Protein AF-A0A6I4XMX9-F1 (afdb_monomer)

Solvent-accessible surface area (backbone atoms only — not comparable to full-atom values): 8114 Å² total; per-residue (Å²): 62,29,48,41,54,39,72,62,39,55,73,33,49,84,70,44,74,34,50,58,58,55,36,42,74,75,71,39,64,62,43,67,77,63,72,63,59,56,52,42,48,61,31,49,50,37,40,52,36,28,78,75,69,73,46,58,68,65,53,21,54,51,25,57,51,50,47,53,50,51,52,61,69,42,44,67,55,33,58,52,26,59,69,41,97,85,45,73,52,77,80,54,63,67,56,38,49,59,56,23,50,76,80,44,62,74,83,40,65,48,69,63,34,37,52,49,53,18,54,53,53,53,36,48,76,70,70,35,81,46,70,48,76,34,71,67,91,84,49,66,63,71,64,126

Foldseek 3Di:
DEEFEFPCCLPPCVNVVNVCVVCVVVVHHYHRDDCVLVVLLVLVLQLVCCVPVVDDPVSVVVSVVVLVVVCVVCVVVQVVQVVDPPHHGDDRNVVLQVVLVVVDDSNQPQRCGSNRVSSVVVCVVVVVPDYDYGYDPPSVSPPD

Structure (mmCIF, N/CA/C/O backbone):
data_AF-A0A6I4XMX9-F1
#
_entry.id   AF-A0A6I4XMX9-F1
#
loop_
_atom_site.group_PDB
_atom_site.id
_atom_site.type_symbol
_atom_site.label_atom_id
_atom_site.label_alt_id
_atom_site.label_comp_id
_atom_site.label_asym_id
_atom_site.label_entity_id
_atom_site.label_seq_id
_atom_site.pdbx_PDB_ins_code
_atom_site.Cartn_x
_atom_site.Cartn_y
_atom_site.Cartn_z
_atom_site.occupancy
_atom_site.B_iso_or_equiv
_atom_site.auth_seq_id
_atom_site.auth_comp_id
_atom_site.auth_asym_id
_atom_site.auth_atom_id
_atom_site.pdbx_PDB_model_num
ATOM 1 N N . VAL A 1 1 ? -12.366 2.027 9.903 1.00 96.38 1 VAL A N 1
ATOM 2 C CA . VAL A 1 1 ? -12.118 3.124 8.947 1.00 96.38 1 VAL A CA 1
ATOM 3 C C . VAL A 1 1 ? -10.682 3.010 8.489 1.00 96.38 1 VAL A C 1
ATOM 5 O O . VAL A 1 1 ? -9.783 3.088 9.315 1.00 96.38 1 VAL A O 1
ATOM 8 N N . GLY A 1 2 ? -10.474 2.754 7.204 1.00 96.94 2 GLY A N 1
ATOM 9 C CA . GLY A 1 2 ? -9.152 2.659 6.606 1.00 96.94 2 GLY A CA 1
ATOM 10 C C . GLY A 1 2 ? -8.539 4.041 6.408 1.00 96.94 2 GLY A C 1
ATOM 11 O O . GLY A 1 2 ? -9.239 4.951 5.972 1.00 96.94 2 GLY A O 1
ATOM 12 N N . VAL A 1 3 ? -7.255 4.203 6.709 1.00 96.06 3 VAL A N 1
ATOM 13 C CA . VAL A 1 3 ? -6.510 5.444 6.463 1.00 96.06 3 VAL A CA 1
ATOM 14 C C . VAL A 1 3 ? -5.447 5.163 5.411 1.00 96.06 3 VAL A C 1
ATOM 16 O O . VAL A 1 3 ? -4.478 4.453 5.665 1.00 96.06 3 VAL A O 1
ATOM 19 N N . VAL A 1 4 ? -5.638 5.720 4.220 1.00 94.50 4 VAL A N 1
ATOM 20 C CA . VAL A 1 4 ? -4.716 5.595 3.082 1.00 94.50 4 VAL A CA 1
ATOM 21 C C . VAL A 1 4 ? -4.222 6.970 2.663 1.00 94.50 4 VAL A C 1
ATOM 23 O O . VAL A 1 4 ? -4.780 7.978 3.089 1.00 94.50 4 VAL A O 1
ATOM 26 N N . GLY A 1 5 ? -3.205 7.033 1.808 1.00 90.75 5 GLY A N 1
ATOM 27 C CA . GLY A 1 5 ? -2.743 8.294 1.237 1.00 90.75 5 GLY A CA 1
ATOM 28 C C . GLY A 1 5 ? -1.231 8.456 1.220 1.00 90.75 5 GLY A C 1
ATOM 29 O O . GLY A 1 5 ? -0.495 7.469 1.253 1.00 90.75 5 GLY A O 1
ATOM 30 N N . GLU A 1 6 ? -0.786 9.708 1.141 1.00 91.00 6 GLU A N 1
ATOM 31 C CA . GLU A 1 6 ? 0.634 10.058 1.048 1.00 91.00 6 GLU A CA 1
ATOM 32 C C . GLU A 1 6 ? 1.406 9.617 2.288 1.00 91.00 6 GLU A C 1
ATOM 34 O O . GLU A 1 6 ? 0.893 9.681 3.401 1.00 91.00 6 GLU A O 1
ATOM 39 N N . ILE A 1 7 ? 2.633 9.124 2.099 1.00 91.19 7 ILE A N 1
ATOM 40 C CA . ILE A 1 7 ? 3.399 8.448 3.153 1.00 91.19 7 ILE A CA 1
ATOM 41 C C . ILE A 1 7 ? 3.557 9.296 4.425 1.00 91.19 7 ILE A C 1
ATOM 43 O O . ILE A 1 7 ? 3.347 8.782 5.525 1.00 91.19 7 ILE A O 1
ATOM 47 N N . LEU A 1 8 ? 3.896 10.582 4.316 1.00 90.50 8 LEU A N 1
ATOM 48 C CA . LEU A 1 8 ? 4.059 11.448 5.479 1.00 90.50 8 LEU A CA 1
ATOM 49 C C . LEU A 1 8 ? 2.719 11.695 6.180 1.00 90.50 8 LEU A C 1
ATOM 51 O O . LEU A 1 8 ? 2.638 11.535 7.398 1.00 90.50 8 LEU A O 1
ATOM 55 N N . VAL A 1 9 ? 1.668 12.053 5.440 1.00 90.75 9 VAL A N 1
ATOM 56 C CA . VAL A 1 9 ? 0.345 12.327 6.029 1.00 90.75 9 VAL A CA 1
ATOM 57 C C . VAL A 1 9 ? -0.326 11.040 6.534 1.00 90.75 9 VAL A C 1
ATOM 59 O O . VAL A 1 9 ? -1.075 11.057 7.503 1.00 90.75 9 VAL A O 1
ATOM 62 N N . LYS A 1 10 ? -0.032 9.875 5.964 1.00 91.38 10 LYS A N 1
ATOM 63 C CA . LYS A 1 10 ? -0.585 8.603 6.438 1.00 91.38 10 LYS A CA 1
ATOM 64 C C . LYS A 1 10 ? -0.021 8.210 7.806 1.00 91.38 10 LYS A C 1
ATOM 66 O O . LYS A 1 10 ? -0.783 7.794 8.672 1.00 91.38 10 LYS A O 1
ATOM 71 N N . TYR A 1 11 ? 1.287 8.380 8.023 1.00 91.69 11 TYR A N 1
ATOM 72 C CA . TYR A 1 11 ? 1.964 7.865 9.223 1.00 91.69 11 TYR A CA 1
ATOM 73 C C . TYR A 1 11 ? 2.329 8.909 10.285 1.00 91.69 11 TYR A C 1
ATOM 75 O O . TYR A 1 11 ? 2.645 8.524 11.408 1.00 91.69 11 TYR A O 1
ATOM 83 N N . SER A 1 12 ? 2.330 10.209 9.973 1.00 93.19 12 SER A N 1
ATOM 84 C CA . SER A 1 12 ? 2.687 11.258 10.938 1.00 93.19 12 SER A CA 1
ATOM 85 C C . SER A 1 12 ? 1.442 11.871 11.592 1.00 93.19 12 SER A C 1
ATOM 87 O O . SER A 1 12 ? 0.717 12.606 10.915 1.00 93.19 12 SER A O 1
ATOM 89 N N . PRO A 1 13 ? 1.235 11.689 12.916 1.00 92.75 13 PRO A N 1
ATOM 90 C CA . PRO A 1 13 ? 0.130 12.325 13.641 1.00 92.75 13 PRO A CA 1
ATOM 91 C C . PRO A 1 13 ? 0.135 13.852 13.501 1.00 92.75 13 PRO A C 1
ATOM 93 O O . PRO A 1 13 ? -0.904 14.493 13.390 1.00 92.75 13 PRO A O 1
ATOM 96 N N . THR A 1 14 ? 1.323 14.459 13.445 1.00 92.69 14 THR A N 1
ATOM 97 C CA . THR A 1 14 ? 1.465 15.911 13.277 1.00 92.69 14 THR A CA 1
ATOM 98 C C . THR A 1 14 ? 1.024 16.383 11.893 1.00 92.69 14 THR A C 1
ATOM 100 O O . THR A 1 14 ? 0.466 17.470 11.777 1.00 92.69 14 THR A O 1
ATOM 103 N N . ALA A 1 15 ? 1.260 15.593 10.842 1.00 90.56 15 ALA A N 1
ATOM 104 C CA . ALA A 1 15 ? 0.899 15.976 9.478 1.00 90.56 15 ALA A CA 1
ATOM 105 C C . ALA A 1 15 ? -0.598 15.794 9.185 1.00 90.56 15 ALA A C 1
ATOM 107 O O . ALA A 1 15 ? -1.125 16.432 8.276 1.00 90.56 15 ALA A O 1
ATOM 108 N N . ASN A 1 16 ? -1.275 14.926 9.940 1.00 92.19 16 ASN A N 1
ATOM 109 C CA . ASN A 1 16 ? -2.631 14.469 9.644 1.00 92.19 16 ASN A CA 1
ATOM 110 C C . ASN A 1 16 ? -3.670 14.838 10.708 1.00 92.19 16 ASN A C 1
ATOM 112 O O . ASN A 1 16 ? -4.802 14.364 10.648 1.00 92.19 16 ASN A O 1
ATOM 116 N N . ASN A 1 17 ? -3.282 15.716 11.639 1.00 92.69 17 ASN A N 1
ATOM 117 C CA . ASN A 1 17 ? -4.081 16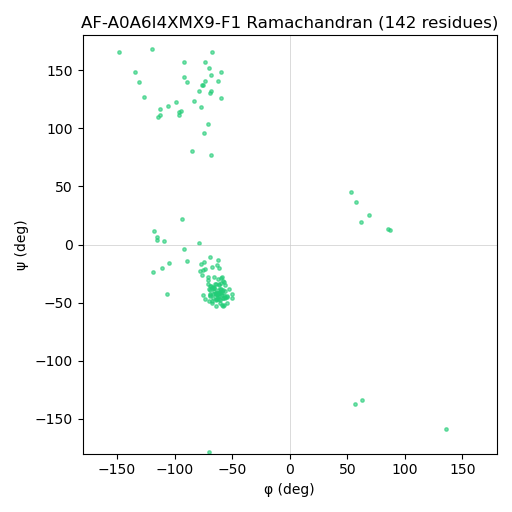.150 12.785 1.00 92.69 17 ASN A CA 1
ATOM 118 C C . ASN A 1 17 ? -4.530 14.991 13.689 1.00 92.69 17 ASN A C 1
ATOM 120 O O . ASN A 1 17 ? -5.634 15.018 14.223 1.00 92.69 17 ASN A O 1
ATOM 124 N N . ASP A 1 18 ? -3.663 13.991 13.852 1.00 95.06 18 ASP A N 1
ATOM 125 C CA . ASP A 1 18 ? -3.865 12.808 14.690 1.00 95.06 18 ASP A CA 1
ATOM 126 C C . ASP A 1 18 ? -5.176 12.066 14.376 1.00 95.06 18 ASP A C 1
ATOM 128 O O . ASP A 1 18 ? -5.952 11.690 15.255 1.00 95.06 18 ASP A O 1
ATOM 132 N N . ILE A 1 19 ? -5.446 11.876 13.078 1.00 95.44 19 ILE A N 1
ATOM 133 C CA . ILE A 1 19 ? -6.718 11.317 12.599 1.00 95.44 19 ILE A CA 1
ATOM 134 C C . ILE A 1 19 ? -7.023 9.929 13.172 1.00 95.44 19 ILE A C 1
ATOM 136 O O . ILE A 1 19 ? -8.186 9.598 13.376 1.00 95.44 19 ILE A O 1
ATOM 140 N N . VAL A 1 20 ? -5.995 9.122 13.445 1.00 96.12 20 VAL A N 1
ATOM 141 C CA . VAL A 1 20 ? -6.158 7.794 14.054 1.00 96.12 20 VAL A CA 1
ATOM 142 C C . VAL A 1 20 ? -6.844 7.935 15.405 1.00 96.12 20 VAL A C 1
ATOM 144 O O . VAL A 1 20 ? -7.896 7.340 15.621 1.00 96.12 20 VAL A O 1
ATOM 147 N N . ARG A 1 21 ? -6.309 8.805 16.267 1.00 96.75 21 ARG A N 1
ATOM 148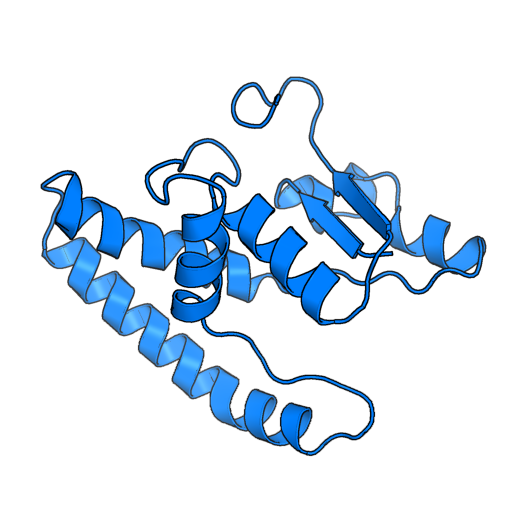 C CA . ARG A 1 21 ? -6.883 9.073 17.579 1.00 96.75 21 ARG A CA 1
ATOM 149 C C . ARG A 1 21 ? -8.282 9.673 17.482 1.00 96.75 21 ARG A C 1
ATOM 151 O O . ARG A 1 21 ? -9.159 9.263 18.230 1.00 96.75 21 ARG A O 1
ATOM 158 N N . LEU A 1 22 ? -8.506 10.604 16.554 1.00 96.62 22 LEU A N 1
ATOM 159 C CA . LEU A 1 22 ? -9.831 11.189 16.329 1.00 96.62 22 LEU A CA 1
ATOM 160 C C . LEU A 1 22 ? -10.869 10.112 15.974 1.00 96.62 22 LEU A C 1
ATOM 162 O O . LEU A 1 22 ? -11.961 10.099 16.531 1.00 96.62 22 LEU A O 1
ATOM 166 N N . LEU A 1 23 ? -10.533 9.195 15.062 1.00 96.69 23 LEU A N 1
ATOM 167 C CA . LEU A 1 23 ? -11.423 8.100 14.671 1.00 96.69 23 LEU A CA 1
ATOM 168 C C . LEU A 1 23 ? -11.717 7.161 15.848 1.00 96.69 23 LEU A C 1
ATOM 170 O O . LEU A 1 23 ? -12.868 6.775 16.043 1.00 96.69 23 LEU A O 1
ATOM 174 N N . GLU A 1 24 ? -10.697 6.823 16.638 1.00 96.88 24 GLU A N 1
ATOM 175 C CA . GLU A 1 24 ? -10.840 5.974 17.824 1.00 96.88 24 GLU A CA 1
ATOM 176 C C . GLU A 1 24 ? -11.686 6.636 18.924 1.00 96.88 24 GLU A C 1
ATOM 178 O O . GLU A 1 24 ? -12.520 5.967 19.537 1.00 96.88 24 GLU A O 1
ATOM 183 N N . GLU A 1 25 ? -11.527 7.945 19.151 1.00 97.69 25 GLU A N 1
ATOM 184 C CA . GLU A 1 25 ? -12.329 8.727 20.106 1.00 97.69 25 GLU A CA 1
ATOM 185 C C . GLU A 1 25 ? -13.814 8.790 19.701 1.00 97.69 25 GLU A C 1
ATOM 187 O O . GLU A 1 25 ? -14.690 8.728 20.565 1.00 97.69 25 GLU A O 1
ATOM 192 N N . GLU A 1 26 ? -14.106 8.811 18.399 1.00 96.81 26 GLU A N 1
ATOM 193 C CA . GLU A 1 26 ? -15.466 8.718 17.841 1.00 96.81 26 GLU A CA 1
ATOM 194 C C . GLU A 1 26 ? -16.016 7.272 17.811 1.00 96.81 26 GLU A C 1
ATOM 196 O O . GLU A 1 26 ? -17.139 7.027 17.364 1.00 96.81 26 GLU A O 1
ATOM 201 N N . GLY A 1 27 ? -15.248 6.292 18.303 1.00 96.62 27 GLY A N 1
ATOM 202 C CA . GLY A 1 27 ? -15.661 4.891 18.422 1.00 96.62 27 GLY A CA 1
ATOM 203 C C . GLY A 1 27 ? -15.453 4.044 17.164 1.00 96.62 27 GLY A C 1
ATOM 204 O O . GLY A 1 27 ? -15.993 2.938 17.081 1.00 96.62 27 GLY A O 1
ATOM 205 N N . ALA A 1 28 ? -14.686 4.529 16.184 1.00 96.25 28 ALA A N 1
ATOM 206 C CA . ALA A 1 28 ? -14.305 3.761 15.006 1.00 96.25 28 ALA A CA 1
ATOM 207 C C . ALA A 1 28 ? -12.969 3.030 15.215 1.00 96.25 28 ALA A C 1
ATOM 209 O O . ALA A 1 28 ? -12.029 3.563 15.791 1.00 96.25 28 ALA A O 1
ATOM 210 N N . GLU A 1 29 ? -12.841 1.825 14.663 1.00 95.00 29 GLU A N 1
ATOM 211 C CA . GLU A 1 29 ? -11.541 1.157 14.554 1.00 95.00 29 GLU A CA 1
ATOM 212 C C . GLU A 1 29 ? -10.748 1.767 13.394 1.00 95.00 29 GLU A C 1
ATOM 214 O O . GLU A 1 29 ? -11.196 1.708 12.245 1.00 95.00 29 GLU A O 1
ATOM 219 N N . ALA A 1 30 ? -9.593 2.369 13.664 1.00 95.69 30 ALA A N 1
ATOM 220 C CA . ALA A 1 30 ? -8.707 2.893 12.631 1.00 95.69 30 ALA A CA 1
ATOM 221 C C . ALA A 1 30 ? -7.811 1.775 12.070 1.00 95.69 30 ALA A C 1
ATOM 223 O O . ALA A 1 30 ? -7.069 1.130 12.804 1.00 95.69 30 ALA A O 1
ATOM 224 N N . VAL A 1 31 ? -7.856 1.560 10.753 1.00 95.31 31 VAL A N 1
ATOM 225 C CA . VAL A 1 31 ? -7.043 0.552 10.055 1.00 95.31 31 VAL A CA 1
ATOM 226 C C . VAL A 1 31 ? -6.038 1.273 9.167 1.00 95.31 31 VAL A C 1
ATOM 228 O O . VAL A 1 31 ? -6.414 1.915 8.187 1.00 95.31 31 VAL A O 1
ATOM 231 N N . VAL A 1 32 ? -4.756 1.190 9.512 1.00 94.81 32 VAL A N 1
ATOM 232 C CA . VAL A 1 32 ? -3.672 1.850 8.771 1.00 94.81 32 VAL A CA 1
ATOM 233 C C . VAL A 1 32 ? -2.797 0.777 8.117 1.00 94.81 32 VAL A C 1
ATOM 235 O O . VAL A 1 32 ? -2.186 -0.003 8.850 1.00 94.81 32 VAL A O 1
ATOM 238 N N . PRO A 1 33 ? -2.714 0.712 6.774 1.00 93.06 33 PRO A N 1
ATOM 239 C CA . PRO A 1 33 ? -1.824 -0.221 6.086 1.00 93.06 33 PRO A CA 1
ATOM 240 C C . PRO A 1 33 ? -0.350 -0.001 6.445 1.00 93.06 33 PRO A C 1
ATOM 242 O O . PRO A 1 33 ? 0.087 1.124 6.714 1.00 93.06 33 PRO A O 1
ATOM 245 N N . ASP A 1 34 ? 0.440 -1.070 6.437 1.00 90.69 34 ASP A N 1
ATOM 246 C CA . ASP A 1 34 ? 1.823 -1.042 6.900 1.00 90.69 34 ASP A CA 1
ATOM 247 C C . ASP A 1 34 ? 2.785 -0.326 5.931 1.00 90.69 34 ASP A C 1
ATOM 249 O O . ASP A 1 34 ? 2.549 -0.187 4.729 1.00 90.69 34 ASP A O 1
ATOM 253 N N . ILE A 1 35 ? 3.911 0.145 6.471 1.00 92.62 35 ILE A N 1
ATOM 254 C CA . ILE A 1 35 ? 4.922 0.882 5.700 1.00 92.62 35 ILE A CA 1
ATOM 255 C C . ILE A 1 35 ? 5.746 -0.024 4.772 1.00 92.62 35 ILE A C 1
ATOM 257 O O . ILE A 1 35 ? 6.347 0.459 3.808 1.00 92.62 35 ILE A O 1
ATOM 261 N N . VAL A 1 36 ? 5.791 -1.333 5.038 1.00 94.31 36 VAL A N 1
ATOM 262 C CA . VAL A 1 36 ? 6.548 -2.289 4.224 1.00 94.31 36 VAL A CA 1
ATOM 263 C C . VAL A 1 36 ? 5.865 -2.478 2.871 1.00 94.31 36 VAL A C 1
ATOM 265 O O . VAL A 1 36 ? 6.558 -2.547 1.855 1.00 94.31 36 VAL A O 1
ATOM 268 N N . GLY A 1 37 ? 4.534 -2.409 2.816 1.00 93.56 37 GLY A N 1
ATOM 269 C CA . GLY A 1 37 ? 3.767 -2.305 1.577 1.00 93.56 37 GLY A CA 1
ATOM 270 C C . GLY A 1 37 ? 4.281 -1.186 0.663 1.00 93.56 37 GLY A C 1
ATOM 271 O O . GLY A 1 37 ? 4.564 -1.425 -0.513 1.00 93.56 37 GLY A O 1
ATOM 272 N N . PHE A 1 38 ? 4.536 0.010 1.207 1.00 93.50 38 PHE A N 1
ATOM 273 C CA . PHE A 1 38 ? 5.099 1.131 0.438 1.00 93.50 38 PHE A CA 1
ATOM 274 C C . PHE A 1 38 ? 6.542 0.873 -0.036 1.00 93.50 38 PHE A C 1
ATOM 276 O O . PHE A 1 38 ? 6.932 1.259 -1.148 1.00 93.50 38 PHE A O 1
ATOM 283 N N . MET A 1 39 ? 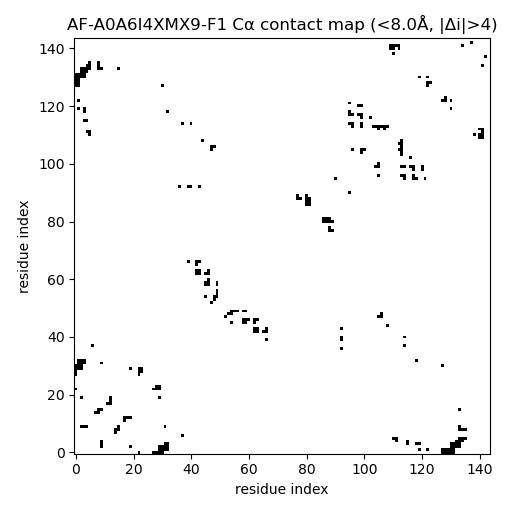7.357 0.200 0.783 1.00 94.94 39 MET A N 1
ATOM 284 C CA . MET A 1 39 ? 8.702 -0.220 0.376 1.00 94.94 39 MET A CA 1
ATOM 285 C C . MET A 1 39 ? 8.636 -1.215 -0.788 1.00 94.94 39 MET A C 1
ATOM 287 O O . MET A 1 39 ? 9.327 -1.037 -1.795 1.00 94.94 39 MET A O 1
ATOM 291 N N . ASN A 1 40 ? 7.769 -2.221 -0.684 1.00 96.50 40 ASN A N 1
ATOM 292 C CA . ASN A 1 40 ? 7.540 -3.208 -1.732 1.00 96.50 40 ASN A CA 1
ATOM 293 C C . ASN A 1 40 ? 7.006 -2.555 -3.012 1.00 96.50 40 ASN A C 1
ATOM 295 O O . ASN A 1 40 ? 7.515 -2.862 -4.087 1.00 96.50 40 ASN A O 1
ATOM 299 N N . TYR A 1 41 ? 6.076 -1.601 -2.920 1.00 96.00 41 TYR A N 1
ATOM 300 C CA . TYR A 1 41 ? 5.623 -0.776 -4.046 1.00 96.00 41 TYR A CA 1
ATOM 301 C C . TYR A 1 41 ? 6.786 -0.077 -4.757 1.00 96.00 41 TYR A C 1
ATOM 303 O O . TYR A 1 41 ? 6.950 -0.188 -5.976 1.00 96.00 41 TYR A O 1
ATOM 311 N N . SER A 1 42 ? 7.647 0.594 -3.990 1.00 95.19 42 SER A N 1
ATOM 312 C CA . SER A 1 42 ? 8.804 1.318 -4.526 1.00 95.19 42 SER A CA 1
ATOM 313 C C . SER A 1 42 ? 9.767 0.397 -5.285 1.00 95.19 42 SER A C 1
ATOM 315 O O . SER A 1 42 ? 10.311 0.785 -6.326 1.00 95.19 42 SER A O 1
ATOM 317 N N . LEU A 1 43 ? 9.960 -0.830 -4.791 1.00 97.12 43 LEU A N 1
ATOM 318 C CA . LEU A 1 43 ? 10.772 -1.863 -5.436 1.00 97.12 43 LEU A CA 1
ATOM 319 C C . LEU A 1 43 ? 10.067 -2.448 -6.667 1.00 97.12 43 LEU A C 1
ATOM 321 O O . LEU A 1 43 ? 10.669 -2.523 -7.739 1.00 97.12 43 LEU A O 1
ATOM 325 N N . TYR A 1 44 ? 8.785 -2.795 -6.554 1.00 97.25 44 TYR A N 1
ATOM 326 C CA . TYR A 1 44 ? 7.982 -3.349 -7.642 1.00 97.25 44 TYR A CA 1
ATOM 327 C C . TYR A 1 44 ? 7.938 -2.400 -8.845 1.00 97.25 44 TYR A C 1
ATOM 329 O O . TYR A 1 44 ? 8.115 -2.824 -9.988 1.00 97.25 44 TYR A O 1
ATOM 337 N N . ASN A 1 45 ? 7.840 -1.093 -8.603 1.00 96.25 45 ASN A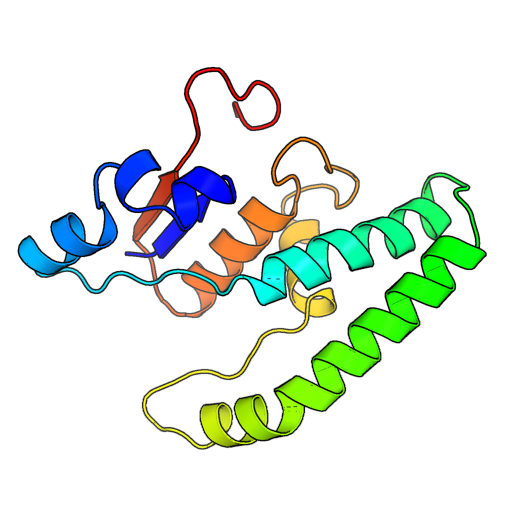 N 1
ATOM 338 C CA . ASN A 1 45 ? 7.915 -0.082 -9.654 1.00 96.25 45 ASN A CA 1
ATOM 339 C C . ASN A 1 45 ? 9.211 -0.162 -10.475 1.00 96.25 45 ASN A C 1
ATOM 341 O O . ASN A 1 45 ? 9.192 0.134 -11.668 1.00 96.25 45 ASN A O 1
ATOM 345 N N . GLN A 1 46 ? 10.345 -0.566 -9.888 1.00 96.50 46 GLN A N 1
ATOM 346 C CA . GLN A 1 46 ? 11.596 -0.759 -10.639 1.00 96.50 46 GLN A CA 1
ATOM 347 C C . GLN A 1 46 ? 11.517 -1.964 -11.581 1.00 96.50 46 GLN A C 1
ATOM 349 O O . GLN A 1 46 ? 12.063 -1.918 -12.685 1.00 96.50 46 GLN A O 1
ATOM 354 N N . ILE A 1 47 ? 10.821 -3.023 -11.159 1.00 96.56 47 ILE A N 1
ATOM 355 C CA . ILE A 1 47 ? 10.553 -4.209 -11.979 1.00 96.56 47 ILE A CA 1
ATOM 356 C C . ILE A 1 47 ? 9.680 -3.802 -13.168 1.00 96.56 47 ILE A C 1
ATOM 358 O O . ILE A 1 47 ? 10.084 -3.992 -14.316 1.00 96.56 47 ILE A O 1
ATOM 362 N N . TRP A 1 48 ? 8.551 -3.140 -12.901 1.00 96.50 48 TRP A N 1
ATOM 363 C CA . TRP A 1 48 ? 7.620 -2.694 -13.938 1.00 96.50 48 TRP A CA 1
ATOM 364 C C . TRP A 1 48 ? 8.286 -1.743 -14.941 1.00 96.50 48 TRP A C 1
ATOM 366 O O . TRP A 1 48 ? 8.130 -1.887 -16.155 1.00 96.50 48 TRP A O 1
ATOM 376 N N . LYS A 1 49 ? 9.084 -0.788 -14.446 1.00 95.38 49 LYS A N 1
ATOM 377 C CA . LYS A 1 49 ? 9.841 0.170 -15.265 1.00 95.38 49 LYS A CA 1
ATOM 378 C C . LYS A 1 49 ? 10.836 -0.509 -16.207 1.00 95.38 49 LYS A C 1
ATOM 380 O O . LYS A 1 49 ? 11.005 -0.055 -17.336 1.00 95.38 49 LYS A O 1
ATOM 385 N N . TYR A 1 50 ? 11.501 -1.580 -15.775 1.00 96.31 50 TYR A N 1
ATOM 386 C CA . TYR A 1 50 ? 12.369 -2.358 -16.663 1.00 96.31 50 TYR A CA 1
ATOM 387 C C . TYR A 1 50 ? 11.567 -3.018 -17.788 1.00 96.31 50 TYR A C 1
ATOM 389 O O . TYR A 1 50 ? 11.958 -2.939 -18.950 1.00 96.31 50 TYR A O 1
ATOM 397 N N . GLU A 1 51 ? 10.445 -3.645 -17.440 1.00 94.31 51 GLU A N 1
ATOM 398 C CA . GLU A 1 51 ? 9.639 -4.444 -18.368 1.00 94.31 51 GLU A CA 1
ATOM 399 C C . GLU A 1 51 ? 8.897 -3.600 -19.406 1.00 94.31 51 GLU A C 1
ATOM 401 O O . GLU A 1 51 ? 8.712 -4.056 -20.531 1.00 94.31 51 GLU A O 1
ATOM 406 N N . ASN A 1 52 ? 8.520 -2.367 -19.053 1.00 95.81 52 ASN A N 1
ATOM 407 C CA . ASN A 1 52 ? 7.635 -1.537 -19.877 1.00 95.81 52 ASN A CA 1
ATOM 408 C C . ASN A 1 52 ? 8.268 -0.223 -20.362 1.00 95.81 52 ASN A C 1
ATOM 410 O O . ASN A 1 52 ? 7.828 0.320 -21.370 1.00 95.81 52 ASN A O 1
ATOM 414 N N . MET A 1 53 ? 9.286 0.307 -19.671 1.00 93.88 53 MET A N 1
ATOM 415 C CA . MET A 1 53 ? 9.913 1.599 -20.011 1.00 93.88 53 MET A CA 1
ATOM 416 C C . MET A 1 53 ? 11.379 1.477 -20.456 1.00 93.88 53 MET A C 1
ATOM 418 O O . MET A 1 53 ? 12.040 2.492 -20.659 1.00 93.88 53 MET A O 1
ATOM 422 N N . GLY A 1 54 ? 11.922 0.260 -20.583 1.00 92.12 54 GLY A N 1
ATOM 423 C CA . GLY A 1 54 ? 13.309 0.050 -21.017 1.00 92.12 54 GLY A CA 1
ATOM 424 C C . GLY A 1 54 ? 14.363 0.513 -20.003 1.00 92.12 54 GLY A C 1
ATOM 425 O O . GLY A 1 54 ? 15.483 0.851 -20.385 1.00 92.12 54 GLY A O 1
ATOM 426 N N . MET A 1 55 ? 14.014 0.548 -18.713 1.00 93.44 55 MET A N 1
ATOM 427 C CA . MET A 1 55 ? 14.934 0.943 -17.639 1.00 93.44 55 MET A CA 1
ATOM 428 C C . MET A 1 55 ? 16.034 -0.112 -17.390 1.00 93.44 55 MET A C 1
ATOM 430 O O . MET A 1 55 ? 16.136 -1.118 -18.085 1.00 93.44 55 MET A O 1
ATOM 434 N N . SER A 1 56 ? 16.919 0.113 -16.412 1.00 93.94 56 SER A N 1
ATOM 435 C CA . SER A 1 56 ? 18.080 -0.758 -16.166 1.00 93.94 56 SER A CA 1
ATOM 436 C C . SER A 1 56 ? 17.706 -2.149 -15.632 1.00 93.94 56 SER A C 1
ATOM 438 O O . SER A 1 56 ? 17.007 -2.289 -14.626 1.00 93.94 56 SER A O 1
ATOM 440 N N . LYS A 1 57 ? 18.283 -3.200 -16.236 1.00 95.38 57 LYS A N 1
ATOM 441 C CA . LYS A 1 57 ? 18.161 -4.596 -15.768 1.00 95.38 57 LYS A CA 1
ATOM 442 C C . LYS A 1 57 ? 18.755 -4.805 -14.375 1.00 95.38 57 LYS A C 1
ATOM 444 O O . LYS A 1 57 ? 18.311 -5.685 -13.641 1.00 95.38 57 LYS A O 1
ATOM 449 N N . GLN A 1 58 ? 19.775 -4.023 -14.019 1.00 95.81 58 GLN A N 1
ATOM 450 C CA . GLN A 1 58 ? 20.393 -4.092 -12.697 1.00 95.81 58 GLN A CA 1
ATOM 451 C C . GLN A 1 58 ? 19.412 -3.628 -11.616 1.00 95.81 58 GLN A C 1
ATOM 453 O O . GLN A 1 58 ? 19.291 -4.303 -10.597 1.00 95.81 58 GLN A O 1
ATOM 458 N N . SER A 1 59 ? 18.670 -2.544 -11.870 1.00 93.88 59 SER A N 1
ATOM 459 C CA . SER A 1 59 ? 17.647 -2.035 -10.949 1.00 93.88 59 SER A CA 1
ATOM 460 C C . SER A 1 59 ? 16.545 -3.063 -10.711 1.00 93.88 59 SER A C 1
ATOM 462 O O . SER A 1 59 ? 16.207 -3.319 -9.560 1.00 93.88 59 SER A O 1
ATOM 464 N N . LYS A 1 60 ? 16.060 -3.729 -11.772 1.00 96.69 60 LYS A N 1
ATOM 465 C CA . LYS A 1 60 ? 15.104 -4.841 -11.637 1.00 96.69 60 LYS A CA 1
ATOM 466 C C . LYS A 1 60 ? 15.650 -5.959 -10.748 1.00 96.69 60 LYS A C 1
ATOM 468 O O . LYS A 1 60 ? 14.986 -6.352 -9.799 1.00 96.69 60 LYS A O 1
ATOM 473 N N . ARG A 1 61 ? 16.864 -6.453 -11.021 1.00 97.00 61 ARG A N 1
ATOM 474 C CA . ARG A 1 61 ? 17.457 -7.562 -10.248 1.00 97.00 61 ARG A CA 1
ATOM 475 C C . ARG A 1 61 ? 17.634 -7.216 -8.772 1.00 97.00 61 ARG A C 1
ATOM 477 O O . ARG A 1 61 ? 17.394 -8.063 -7.919 1.00 97.00 61 ARG A O 1
ATOM 484 N N . LEU A 1 62 ? 18.069 -5.989 -8.479 1.00 97.25 62 LEU A N 1
ATOM 485 C CA . LEU A 1 62 ? 18.208 -5.516 -7.105 1.00 97.25 62 LEU A CA 1
ATOM 486 C C . LEU A 1 62 ? 16.844 -5.431 -6.414 1.00 97.25 62 LEU A C 1
ATOM 488 O O . LEU A 1 62 ? 16.724 -5.861 -5.272 1.00 97.25 62 LEU A O 1
ATOM 492 N N . ALA A 1 63 ? 15.823 -4.932 -7.113 1.00 97.06 63 ALA A N 1
ATOM 493 C CA . ALA A 1 63 ? 14.468 -4.850 -6.586 1.00 97.06 63 ALA A CA 1
ATOM 494 C C . ALA A 1 63 ? 13.858 -6.231 -6.307 1.00 97.06 63 ALA A C 1
ATOM 496 O O . ALA A 1 63 ? 13.374 -6.466 -5.206 1.00 97.06 63 ALA A O 1
ATOM 497 N N . GLU A 1 64 ? 13.958 -7.172 -7.251 1.00 97.06 64 GLU A N 1
ATOM 498 C CA . GLU A 1 64 ? 13.513 -8.562 -7.063 1.00 97.06 64 GLU A CA 1
ATOM 499 C C . GLU A 1 64 ? 14.227 -9.235 -5.884 1.00 97.06 64 GLU A C 1
ATOM 501 O O . GLU A 1 64 ? 13.614 -9.981 -5.122 1.00 97.06 64 GLU A O 1
ATOM 506 N N . PHE A 1 65 ? 15.531 -8.988 -5.729 1.00 97.94 65 PHE A N 1
ATOM 507 C CA . PHE A 1 65 ? 16.295 -9.510 -4.602 1.00 97.94 65 PHE A CA 1
ATOM 508 C C . PHE A 1 65 ? 15.835 -8.898 -3.274 1.00 97.94 65 PHE A C 1
ATOM 510 O O . PHE A 1 65 ? 15.614 -9.632 -2.316 1.00 97.94 65 PHE A O 1
ATOM 517 N N . ALA A 1 66 ? 15.645 -7.578 -3.221 1.00 97.75 66 ALA A N 1
ATOM 518 C CA . ALA A 1 66 ? 15.190 -6.884 -2.022 1.00 97.75 66 ALA A CA 1
ATOM 519 C C . ALA A 1 66 ? 13.780 -7.327 -1.593 1.00 97.75 66 ALA A C 1
ATOM 521 O O . ALA A 1 66 ? 13.595 -7.626 -0.417 1.00 97.75 66 ALA A O 1
ATOM 522 N N . ILE A 1 67 ? 12.833 -7.470 -2.531 1.00 97.06 67 ILE A N 1
ATOM 523 C CA . ILE A 1 67 ? 11.483 -7.994 -2.245 1.00 97.06 67 ILE A CA 1
ATOM 524 C C . ILE A 1 67 ? 11.576 -9.394 -1.629 1.00 97.06 67 ILE A C 1
ATOM 526 O O . ILE A 1 67 ? 10.985 -9.645 -0.588 1.00 97.06 67 ILE A O 1
ATOM 530 N N . LYS A 1 68 ? 12.398 -10.289 -2.192 1.00 97.00 68 LYS A N 1
ATOM 531 C CA . LYS A 1 68 ? 12.585 -11.641 -1.634 1.00 97.00 68 LYS A CA 1
ATOM 532 C C . LYS A 1 68 ? 13.160 -11.639 -0.218 1.00 97.00 68 LYS A C 1
ATOM 534 O O . LYS A 1 68 ? 12.837 -12.522 0.572 1.00 97.00 68 LYS A O 1
ATOM 539 N N . ILE A 1 69 ? 14.045 -10.693 0.097 1.00 97.75 69 ILE A N 1
ATOM 540 C CA . ILE A 1 69 ? 14.585 -10.541 1.453 1.00 97.75 69 ILE A CA 1
ATOM 541 C C . ILE A 1 69 ? 13.499 -10.045 2.409 1.00 97.75 69 ILE A C 1
ATOM 543 O O . ILE A 1 69 ? 13.381 -10.599 3.499 1.00 97.75 69 ILE A O 1
ATOM 547 N N . ILE A 1 70 ? 12.694 -9.061 1.999 1.00 96.56 70 ILE A N 1
ATOM 548 C CA . ILE A 1 70 ? 11.548 -8.574 2.778 1.00 96.56 70 ILE A CA 1
ATOM 549 C C . ILE A 1 70 ? 10.580 -9.731 3.055 1.00 96.56 70 ILE A C 1
ATOM 551 O O . ILE A 1 70 ? 10.341 -10.052 4.216 1.00 96.56 70 ILE A O 1
ATOM 555 N N . GLU A 1 71 ? 10.153 -10.454 2.017 1.00 95.12 71 GLU A N 1
ATOM 556 C CA . GLU A 1 71 ? 9.267 -11.619 2.139 1.00 95.12 71 GLU A CA 1
ATOM 557 C C . GLU A 1 71 ? 9.842 -12.691 3.077 1.00 95.12 71 GLU A C 1
ATOM 559 O O . GLU A 1 71 ? 9.118 -13.292 3.870 1.00 95.12 71 GLU A O 1
ATOM 564 N N . LEU A 1 72 ? 11.155 -12.948 3.022 1.00 96.75 72 LEU A N 1
ATOM 565 C CA . LEU A 1 72 ? 11.814 -13.909 3.910 1.00 96.75 72 LEU A CA 1
ATOM 566 C C . LEU A 1 72 ? 11.733 -13.477 5.380 1.00 96.75 72 LEU A C 1
ATOM 568 O O . LEU A 1 72 ? 11.501 -14.321 6.249 1.00 96.75 72 LEU A O 1
ATOM 572 N N . VAL A 1 73 ? 11.947 -12.188 5.647 1.00 96.44 73 VAL A N 1
ATOM 573 C CA . VAL A 1 73 ? 11.895 -11.603 6.993 1.00 96.44 73 VAL A CA 1
ATOM 574 C C . VAL A 1 73 ? 10.460 -11.567 7.518 1.00 96.44 73 VAL A C 1
ATOM 576 O O . VAL A 1 73 ? 10.238 -11.858 8.691 1.00 96.44 73 VAL A O 1
ATOM 579 N N . GLU A 1 74 ? 9.484 -11.281 6.660 1.00 95.44 74 GLU A N 1
ATOM 580 C CA . GLU A 1 74 ? 8.064 -11.220 7.010 1.00 95.44 74 GLU A CA 1
ATOM 581 C C . GLU A 1 74 ? 7.422 -12.600 7.176 1.00 95.44 74 GLU A C 1
ATOM 583 O O . GLU A 1 74 ? 6.476 -12.759 7.946 1.00 95.44 74 GLU A O 1
ATOM 588 N N . LYS A 1 75 ? 7.947 -13.638 6.516 1.00 96.00 75 LYS A N 1
ATOM 589 C CA . LYS A 1 75 ? 7.359 -14.988 6.499 1.00 96.00 75 LYS A CA 1
ATOM 590 C C . LYS A 1 75 ? 6.997 -15.569 7.878 1.00 96.00 75 LYS A C 1
ATOM 592 O O . LYS A 1 75 ? 5.938 -16.193 7.988 1.00 96.00 75 LYS A O 1
ATOM 597 N N . PRO A 1 76 ? 7.821 -15.448 8.939 1.00 96.88 76 PRO A N 1
ATOM 598 C CA . PRO A 1 76 ? 7.442 -15.924 10.268 1.00 96.88 76 PRO A CA 1
ATOM 599 C C . PRO A 1 76 ? 6.259 -15.146 10.856 1.00 96.88 76 PRO A C 1
ATOM 601 O O . PRO A 1 76 ? 5.400 -15.757 11.494 1.00 96.88 76 PRO A O 1
ATOM 604 N N . MET A 1 77 ? 6.208 -13.832 10.615 1.00 95.44 77 MET A N 1
ATOM 605 C CA . MET A 1 77 ? 5.119 -12.951 11.036 1.00 95.44 77 MET A CA 1
ATOM 606 C C . MET A 1 77 ? 3.835 -13.289 10.278 1.00 95.44 77 MET A C 1
ATOM 608 O O . MET A 1 77 ? 2.834 -13.590 10.918 1.00 95.44 77 MET A O 1
ATOM 612 N N . ASP A 1 78 ? 3.882 -13.379 8.947 1.00 95.50 78 ASP A N 1
ATOM 613 C CA . ASP A 1 78 ? 2.740 -13.780 8.115 1.00 95.50 78 ASP A CA 1
ATOM 614 C C . ASP A 1 78 ? 2.159 -15.133 8.559 1.00 95.50 78 ASP A C 1
ATOM 616 O O . ASP A 1 78 ? 0.954 -15.285 8.760 1.00 95.50 78 ASP A O 1
ATOM 620 N N . LYS A 1 79 ? 3.026 -16.118 8.833 1.00 96.50 79 LYS A N 1
ATOM 621 C CA . LYS A 1 79 ? 2.599 -17.430 9.342 1.00 96.50 79 LYS A CA 1
ATOM 622 C C . LYS A 1 79 ? 1.892 -17.341 10.697 1.00 96.50 79 LYS A C 1
ATOM 624 O O . LYS A 1 79 ? 1.029 -18.175 10.974 1.00 96.50 79 LYS A O 1
ATOM 629 N N . ALA A 1 80 ? 2.294 -16.416 11.565 1.00 96.56 80 ALA A N 1
ATOM 630 C CA . ALA A 1 80 ? 1.649 -16.208 12.857 1.00 96.56 80 ALA A CA 1
ATOM 631 C C . ALA A 1 80 ? 0.305 -15.487 12.696 1.00 96.56 80 ALA A C 1
ATOM 633 O O . ALA A 1 80 ? -0.682 -15.925 13.285 1.00 96.56 80 ALA A O 1
ATOM 634 N N . LEU A 1 81 ? 0.256 -14.455 11.849 1.00 94.88 81 LEU A N 1
ATOM 635 C CA . LEU A 1 81 ? -0.954 -13.698 11.543 1.00 94.88 81 LEU A CA 1
ATOM 636 C C . LEU A 1 81 ? -2.033 -14.600 10.936 1.00 94.88 81 LEU A C 1
ATOM 638 O O . LEU A 1 81 ? -3.110 -14.704 11.500 1.00 94.88 81 LEU A O 1
ATOM 642 N N . ARG A 1 82 ? -1.710 -15.400 9.913 1.00 94.94 82 ARG A N 1
ATOM 643 C CA . ARG A 1 82 ? -2.662 -16.342 9.283 1.00 94.94 82 ARG A CA 1
ATOM 644 C C . ARG A 1 82 ? -3.189 -17.449 10.202 1.00 94.94 82 ARG A C 1
ATOM 646 O O . ARG A 1 82 ? -4.156 -18.121 9.861 1.00 94.94 82 ARG A O 1
ATOM 653 N N . LYS A 1 83 ? -2.520 -17.713 11.327 1.00 96.00 83 LYS A N 1
ATOM 654 C CA . LYS A 1 83 ? -2.996 -18.652 12.359 1.00 96.00 83 LYS A CA 1
ATOM 655 C C . LYS A 1 83 ? -3.867 -17.976 13.414 1.00 96.00 83 LYS A C 1
ATOM 657 O O . LYS A 1 83 ? -4.474 -18.671 14.227 1.00 96.00 83 LYS A O 1
ATOM 662 N N . SER A 1 84 ? -3.859 -16.649 13.454 1.00 94.94 84 SER A N 1
ATOM 663 C CA . SER A 1 84 ? -4.684 -15.860 14.349 1.00 94.94 84 SER A CA 1
ATOM 664 C C . SER A 1 84 ? -6.148 -15.954 13.932 1.00 94.94 84 SER A C 1
ATOM 666 O O . SER A 1 84 ? -6.470 -16.119 12.763 1.00 94.94 84 SER A O 1
ATOM 668 N N . VAL A 1 85 ? -7.042 -15.803 14.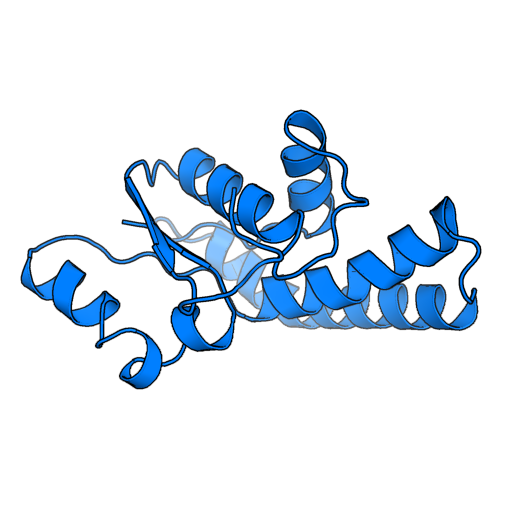906 1.00 93.19 85 VAL A N 1
ATOM 669 C CA . VAL A 1 85 ? -8.475 -15.561 14.664 1.00 93.19 85 VAL A CA 1
ATOM 670 C C . VAL A 1 85 ? -8.805 -14.066 14.625 1.00 93.19 85 VAL A C 1
ATOM 672 O O . VAL A 1 85 ? -9.959 -13.702 14.448 1.00 93.19 85 VAL A O 1
ATOM 675 N N . ARG A 1 86 ? -7.807 -13.207 14.878 1.00 88.69 86 ARG A N 1
ATOM 676 C CA . ARG A 1 86 ? -7.958 -11.749 15.011 1.00 88.69 86 ARG A CA 1
ATOM 677 C C . ARG A 1 86 ? -7.323 -10.945 13.883 1.00 88.69 86 ARG A C 1
ATOM 679 O O . ARG A 1 86 ? -7.623 -9.769 13.775 1.00 88.69 86 ARG A O 1
ATOM 686 N N . PHE A 1 87 ? -6.382 -11.530 13.149 1.00 89.81 87 PHE A N 1
ATOM 687 C CA . PHE A 1 87 ? -5.559 -10.799 12.191 1.00 89.81 87 PHE A CA 1
ATOM 688 C C . PHE A 1 87 ? -5.464 -11.568 10.887 1.00 89.81 87 PHE A C 1
ATOM 690 O O . PHE A 1 87 ? -5.408 -12.798 10.901 1.00 89.81 87 PHE A O 1
ATOM 697 N N . ASP A 1 88 ? -5.357 -10.822 9.797 1.00 89.19 88 ASP A N 1
ATOM 698 C CA . ASP A 1 88 ? -5.126 -11.358 8.469 1.00 89.19 88 ASP A CA 1
ATOM 699 C C . ASP A 1 88 ? -3.637 -11.437 8.139 1.00 89.19 88 ASP A C 1
ATOM 701 O O . ASP A 1 88 ? -2.792 -10.767 8.734 1.00 89.19 88 ASP A O 1
ATOM 705 N N . GLY A 1 89 ? -3.314 -12.314 7.190 1.00 91.44 89 GLY A N 1
ATOM 706 C CA . GLY A 1 89 ? -1.962 -12.416 6.656 1.00 91.44 89 GLY A CA 1
ATOM 707 C C . GLY A 1 89 ? -1.558 -11.184 5.850 1.00 91.44 89 GLY A C 1
ATOM 708 O O . GLY A 1 89 ? -2.394 -10.392 5.423 1.00 91.44 89 GLY A O 1
ATOM 709 N N . ILE A 1 90 ? -0.262 -11.088 5.590 1.00 91.62 90 ILE A N 1
ATOM 710 C CA . ILE A 1 90 ? 0.339 -10.032 4.779 1.00 91.62 90 ILE A CA 1
ATOM 711 C C . ILE A 1 90 ? 0.024 -10.318 3.309 1.00 91.62 90 ILE A C 1
ATOM 713 O O . ILE A 1 90 ? 0.112 -11.469 2.859 1.00 91.62 90 ILE A O 1
ATOM 717 N N . HIS A 1 91 ? -0.345 -9.283 2.558 1.00 89.31 91 HIS A N 1
ATOM 718 C CA . HIS A 1 91 ? -0.643 -9.395 1.131 1.00 89.31 91 HIS A CA 1
ATOM 719 C C . HIS A 1 91 ? 0.610 -9.180 0.296 1.00 89.31 91 HIS A C 1
ATOM 721 O O . HIS A 1 91 ? 1.456 -8.338 0.593 1.00 89.31 91 HIS A O 1
ATOM 727 N N . SER A 1 92 ? 0.750 -9.971 -0.765 1.00 92.44 92 SER A N 1
ATOM 728 C CA . SER A 1 92 ? 1.882 -9.818 -1.668 1.00 92.44 92 SER A CA 1
ATOM 729 C C . SER A 1 92 ? 1.705 -8.574 -2.531 1.00 92.44 92 SER A C 1
ATOM 731 O O . SER A 1 92 ? 0.627 -8.332 -3.076 1.00 92.44 92 SER A O 1
ATOM 733 N N . ILE A 1 93 ? 2.793 -7.839 -2.770 1.00 95.94 93 ILE A N 1
ATOM 734 C CA . ILE A 1 93 ? 2.777 -6.697 -3.692 1.00 95.94 93 ILE A CA 1
ATOM 735 C C . ILE A 1 93 ? 2.358 -7.093 -5.116 1.00 95.94 93 ILE A C 1
ATOM 737 O O . ILE A 1 93 ? 1.782 -6.285 -5.841 1.00 95.94 93 ILE A O 1
ATOM 741 N N . TYR A 1 94 ? 2.606 -8.346 -5.510 1.00 96.19 94 TYR A N 1
ATOM 742 C CA . TYR A 1 94 ? 2.176 -8.879 -6.801 1.00 96.19 94 TYR A CA 1
ATOM 743 C C . TYR A 1 94 ? 0.652 -9.039 -6.870 1.00 96.19 94 TYR A C 1
ATOM 745 O O . TYR A 1 94 ? 0.054 -8.712 -7.895 1.00 96.19 94 TYR A O 1
ATOM 753 N N . ASP A 1 95 ? 0.021 -9.479 -5.778 1.00 95.31 95 ASP A N 1
ATOM 754 C CA . ASP A 1 95 ? -1.437 -9.604 -5.687 1.00 95.31 95 ASP A CA 1
ATOM 755 C C . ASP A 1 95 ? -2.090 -8.216 -5.675 1.00 95.31 95 ASP A C 1
ATOM 757 O O . ASP A 1 95 ? -3.012 -7.956 -6.447 1.00 95.31 95 ASP A O 1
ATOM 761 N N . MET A 1 96 ? -1.530 -7.289 -4.891 1.00 96.31 96 MET A N 1
ATOM 762 C CA . MET A 1 96 ? -1.942 -5.882 -4.857 1.00 96.31 96 MET A CA 1
ATOM 763 C C . MET A 1 96 ? -1.871 -5.227 -6.244 1.00 96.31 96 MET A C 1
ATOM 765 O O . MET A 1 96 ? -2.818 -4.566 -6.674 1.00 96.31 96 MET A O 1
ATOM 769 N N . ALA A 1 97 ? -0.776 -5.441 -6.982 1.00 97.06 97 ALA A N 1
ATOM 770 C CA . ALA A 1 97 ? -0.635 -4.951 -8.350 1.00 97.06 97 ALA A CA 1
ATOM 771 C C . ALA A 1 97 ? -1.656 -5.605 -9.297 1.00 97.06 97 ALA A C 1
ATOM 773 O O . ALA A 1 97 ? -2.260 -4.922 -10.124 1.00 97.06 97 ALA A O 1
ATOM 774 N N . ALA A 1 98 ? -1.897 -6.913 -9.176 1.00 97.06 98 ALA A N 1
ATOM 775 C CA . ALA A 1 98 ? -2.901 -7.602 -9.982 1.00 97.06 98 ALA A CA 1
ATOM 776 C C . ALA A 1 98 ? -4.314 -7.056 -9.722 1.00 97.06 98 ALA A C 1
ATOM 778 O O . ALA A 1 98 ? -5.093 -6.887 -10.662 1.00 97.06 98 ALA A O 1
ATOM 779 N N . ASP A 1 99 ? -4.649 -6.730 -8.477 1.00 96.25 99 ASP A N 1
ATOM 780 C CA . ASP A 1 99 ? -5.935 -6.131 -8.131 1.00 96.25 99 ASP A CA 1
ATOM 781 C C . ASP A 1 99 ? -6.079 -4.695 -8.631 1.00 96.25 99 ASP A C 1
ATOM 783 O O . ASP A 1 99 ? -7.071 -4.386 -9.294 1.00 96.25 99 ASP A O 1
ATOM 787 N N . ALA A 1 100 ? -5.083 -3.840 -8.392 1.00 96.56 100 ALA A N 1
ATOM 788 C CA . ALA A 1 100 ? -5.092 -2.462 -8.879 1.00 96.56 100 ALA A CA 1
ATOM 789 C C . ALA A 1 100 ? -5.179 -2.393 -10.410 1.00 96.56 100 ALA A C 1
ATOM 791 O O . ALA A 1 100 ? -5.861 -1.516 -10.945 1.00 96.56 100 ALA A O 1
ATOM 792 N N . SER A 1 101 ? -4.580 -3.362 -11.117 1.00 96.62 101 SER A N 1
ATOM 793 C CA . SER A 1 101 ? -4.587 -3.422 -12.585 1.00 96.62 101 SER A CA 1
ATOM 794 C C . SER A 1 101 ? -5.987 -3.555 -13.196 1.00 96.62 101 SER A C 1
ATOM 796 O O . SER A 1 101 ? -6.187 -3.227 -14.365 1.00 96.62 101 SER A O 1
ATOM 798 N N . LYS A 1 102 ? -6.970 -4.008 -12.404 1.00 96.38 102 LYS A N 1
ATOM 799 C CA . LYS A 1 102 ? -8.379 -4.118 -12.811 1.00 96.38 102 LYS A CA 1
ATOM 800 C C . LYS A 1 102 ? -9.080 -2.760 -12.858 1.00 96.38 102 LYS A C 1
ATOM 802 O O . LYS A 1 102 ? -10.106 -2.641 -13.521 1.00 96.38 102 LYS A O 1
ATOM 807 N N . ILE A 1 103 ? -8.553 -1.766 -12.142 1.00 95.12 103 ILE A N 1
ATOM 808 C CA . ILE A 1 103 ? -9.132 -0.423 -12.017 1.00 95.12 103 ILE A CA 1
ATOM 809 C C . ILE A 1 103 ? -8.321 0.598 -12.813 1.00 95.12 103 ILE A C 1
ATOM 811 O O . ILE A 1 103 ? -8.900 1.447 -13.489 1.00 95.12 103 ILE A O 1
ATOM 815 N N . LEU A 1 104 ? -6.989 0.524 -12.757 1.00 94.25 104 LEU A N 1
ATOM 816 C CA . LEU A 1 104 ? -6.111 1.476 -13.429 1.00 94.25 104 LEU A CA 1
ATOM 817 C C . LEU A 1 104 ? -4.792 0.844 -13.883 1.00 94.25 104 LEU A C 1
ATOM 819 O O . LEU A 1 104 ? -4.409 -0.242 -13.460 1.00 94.25 104 LEU A O 1
ATOM 823 N N . SER A 1 105 ? -4.067 1.543 -14.755 1.00 94.19 105 SER A N 1
ATOM 824 C CA . SER A 1 105 ? -2.762 1.077 -15.229 1.00 94.19 105 SER A CA 1
ATOM 825 C C . SER A 1 105 ? -1.706 1.118 -14.126 1.00 94.19 105 SER A C 1
ATOM 827 O O . SER A 1 105 ? -1.444 2.170 -13.546 1.00 94.19 105 SER A O 1
ATOM 829 N N . ILE A 1 106 ? -0.989 0.008 -13.946 1.00 96.12 106 ILE A N 1
ATOM 830 C CA . ILE A 1 106 ? 0.172 -0.087 -13.044 1.00 96.12 106 ILE A CA 1
ATOM 831 C C . ILE A 1 106 ? 1.315 0.852 -13.460 1.00 96.12 106 ILE A C 1
ATOM 833 O O . ILE A 1 106 ? 2.193 1.151 -12.666 1.00 96.12 106 ILE A O 1
ATOM 837 N N . GLY A 1 107 ? 1.277 1.415 -14.670 1.00 93.56 107 GLY A N 1
ATOM 838 C CA . GLY A 1 107 ? 2.198 2.481 -15.064 1.00 93.56 107 GLY A CA 1
ATOM 839 C C . GLY A 1 107 ? 1.966 3.822 -14.357 1.00 93.56 107 GLY A C 1
ATOM 840 O O . GLY A 1 107 ? 2.804 4.717 -14.493 1.00 93.56 107 GLY A O 1
ATOM 841 N N . ASN A 1 108 ? 0.858 3.996 -13.624 1.00 92.56 108 ASN A N 1
ATOM 842 C CA . ASN A 1 108 ? 0.607 5.208 -12.852 1.00 92.56 108 ASN A CA 1
ATOM 843 C C . ASN A 1 108 ? 1.496 5.231 -11.601 1.00 92.56 108 ASN A C 1
ATOM 845 O O . ASN A 1 108 ? 1.169 4.629 -10.585 1.00 92.56 108 ASN A O 1
ATOM 849 N N . HIS A 1 109 ? 2.637 5.908 -11.688 1.00 90.38 109 HIS A N 1
ATOM 850 C CA . HIS A 1 109 ? 3.620 6.001 -10.602 1.00 90.38 109 HIS A CA 1
ATOM 851 C C . HIS A 1 109 ? 3.694 7.391 -9.960 1.00 90.38 109 HIS A C 1
ATOM 853 O O . HIS A 1 109 ? 4.589 7.637 -9.152 1.00 90.38 109 HIS A O 1
ATOM 859 N N . THR A 1 110 ? 2.851 8.337 -10.378 1.00 86.69 110 THR A N 1
ATOM 860 C CA . THR A 1 110 ? 2.925 9.712 -9.875 1.00 86.69 110 THR A CA 1
ATOM 861 C C . THR A 1 110 ? 2.280 9.785 -8.490 1.00 86.69 110 THR A C 1
ATOM 863 O O . THR A 1 110 ? 1.173 9.287 -8.305 1.00 86.69 110 THR A O 1
ATOM 866 N N . GLY A 1 111 ? 2.959 10.407 -7.520 1.00 84.25 111 GLY A N 1
ATOM 867 C CA . GLY A 1 111 ? 2.529 10.358 -6.117 1.00 84.25 111 GLY A CA 1
ATOM 868 C C . GLY A 1 111 ? 2.573 8.918 -5.597 1.00 84.25 111 GLY A C 1
ATOM 869 O O . GLY A 1 111 ? 3.517 8.175 -5.871 1.00 84.25 111 GLY A O 1
ATOM 870 N N . GLU A 1 112 ? 1.514 8.502 -4.915 1.00 87.81 112 GLU A N 1
ATOM 871 C CA . GLU A 1 112 ? 1.303 7.119 -4.473 1.00 87.81 112 GLU A CA 1
ATOM 872 C C . GLU A 1 112 ? 0.899 6.205 -5.639 1.00 87.81 112 GLU A C 1
ATOM 874 O O . GLU A 1 112 ? 0.982 4.982 -5.531 1.00 87.81 112 GLU A O 1
ATOM 879 N N . GLY A 1 113 ? 0.504 6.789 -6.775 1.00 91.12 113 GLY A N 1
ATOM 880 C CA . GLY A 1 113 ? 0.246 6.077 -8.016 1.00 91.12 113 GLY A CA 1
ATOM 881 C C . GLY A 1 113 ? -0.804 4.977 -7.869 1.00 91.12 113 GLY A C 1
ATOM 882 O O . GLY A 1 113 ? -1.836 5.142 -7.223 1.00 91.12 113 GLY A O 1
ATOM 883 N N . TRP A 1 114 ? -0.530 3.825 -8.477 1.00 94.88 114 TRP A N 1
ATOM 884 C CA . TRP A 1 114 ? -1.409 2.660 -8.422 1.00 94.88 114 TRP A CA 1
ATOM 885 C C . TRP A 1 114 ? -1.514 2.023 -7.034 1.00 94.88 114 TRP A C 1
ATOM 887 O O . TRP A 1 114 ? -2.482 1.308 -6.769 1.00 94.88 114 TRP A O 1
ATOM 897 N N . PHE A 1 115 ? -0.554 2.286 -6.144 1.00 95.25 115 PHE A N 1
ATOM 898 C CA . PHE A 1 115 ? -0.520 1.678 -4.818 1.00 95.25 115 PHE A CA 1
ATOM 899 C C . PHE A 1 115 ? -1.659 2.160 -3.931 1.00 95.25 115 PHE A C 1
ATOM 901 O O . PHE A 1 115 ? -2.263 1.350 -3.241 1.00 95.25 115 PHE A O 1
ATOM 908 N N . LEU A 1 116 ? -2.029 3.440 -4.026 1.00 94.06 116 LEU A N 1
ATOM 909 C CA . LEU A 1 116 ? -3.168 3.980 -3.286 1.00 94.06 116 LEU A CA 1
ATOM 910 C C . LEU A 1 116 ? -4.457 3.201 -3.591 1.00 94.06 116 LEU A C 1
ATOM 912 O O . LEU A 1 116 ? -5.201 2.824 -2.690 1.00 94.06 116 LEU A O 1
ATOM 916 N N . THR A 1 117 ? -4.708 2.923 -4.872 1.00 94.38 117 THR A N 1
ATOM 917 C CA . THR A 1 117 ? -5.858 2.115 -5.295 1.00 94.38 117 THR A CA 1
ATOM 918 C C . THR A 1 117 ? -5.740 0.673 -4.818 1.00 94.38 117 THR A C 1
ATOM 920 O O . THR A 1 117 ? -6.747 0.085 -4.431 1.00 94.38 117 THR A O 1
ATOM 923 N N . ALA A 1 118 ? -4.533 0.105 -4.810 1.00 95.88 118 ALA A N 1
ATOM 924 C CA . ALA A 1 118 ? -4.307 -1.233 -4.281 1.00 95.88 118 ALA A CA 1
ATOM 925 C C . ALA A 1 118 ? -4.653 -1.323 -2.784 1.00 95.88 118 ALA A C 1
ATOM 927 O O . ALA A 1 118 ? -5.410 -2.212 -2.403 1.00 95.88 118 ALA A O 1
ATOM 928 N N . GLU A 1 119 ? -4.188 -0.369 -1.969 1.00 95.12 119 GLU A N 1
ATOM 929 C CA . GLU A 1 119 ? -4.511 -0.286 -0.536 1.00 95.12 119 GLU A CA 1
ATOM 930 C C . GLU A 1 119 ? -6.024 -0.148 -0.314 1.00 95.12 119 GLU A C 1
ATOM 932 O O . GLU A 1 119 ? -6.596 -0.808 0.551 1.00 95.12 119 GLU A O 1
ATOM 937 N N . MET A 1 120 ? -6.708 0.666 -1.127 1.00 95.69 120 MET A N 1
ATOM 938 C CA . MET A 1 120 ? -8.167 0.794 -1.051 1.00 95.69 120 MET A CA 1
ATOM 939 C C . MET A 1 120 ? -8.880 -0.528 -1.358 1.00 95.69 120 MET A C 1
ATOM 941 O O . MET A 1 120 ? -9.807 -0.901 -0.643 1.00 95.69 120 MET A O 1
ATOM 945 N N . ILE A 1 121 ? -8.463 -1.250 -2.403 1.00 95.81 121 ILE A N 1
ATOM 946 C CA . ILE A 1 121 ? -9.056 -2.550 -2.749 1.00 95.81 121 ILE A CA 1
ATOM 947 C C . ILE A 1 121 ? -8.802 -3.571 -1.637 1.00 95.81 121 ILE A C 1
ATOM 949 O O . ILE A 1 121 ? -9.703 -4.335 -1.295 1.00 95.81 121 ILE A O 1
ATOM 953 N N . GLU A 1 122 ? -7.598 -3.590 -1.072 1.00 94.75 122 GLU A N 1
ATOM 954 C CA . GLU A 1 122 ? -7.237 -4.477 0.031 1.00 94.75 122 GLU A CA 1
ATOM 955 C C . GLU A 1 122 ? -8.112 -4.225 1.264 1.00 94.75 122 GLU A C 1
ATOM 957 O O . GLU A 1 122 ? -8.706 -5.160 1.795 1.00 94.75 122 GLU A O 1
ATOM 962 N N . LEU A 1 123 ? -8.287 -2.963 1.658 1.00 95.75 123 LEU A N 1
ATOM 963 C CA . LEU A 1 123 ? -9.179 -2.579 2.754 1.00 95.75 123 LEU A CA 1
ATOM 964 C C . LEU A 1 123 ? -10.619 -3.047 2.513 1.00 95.75 123 LEU A C 1
ATOM 966 O O . LEU A 1 123 ? -11.245 -3.609 3.411 1.00 95.75 123 LEU A O 1
ATOM 970 N N . LEU A 1 124 ? -11.133 -2.881 1.292 1.00 95.50 124 LEU A N 1
ATOM 971 C CA . LEU A 1 12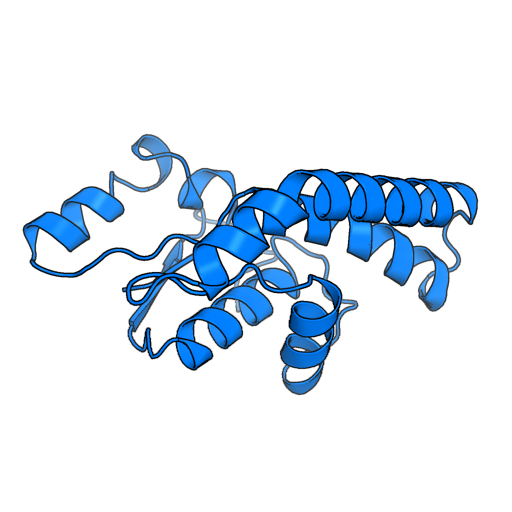4 ? -12.475 -3.347 0.935 1.00 95.50 124 LEU A CA 1
ATOM 972 C C . LEU A 1 124 ? -12.603 -4.877 0.992 1.00 95.50 124 LEU A C 1
ATOM 974 O O . LEU A 1 124 ? -13.659 -5.382 1.369 1.00 95.50 124 LEU A O 1
ATOM 978 N N . LYS A 1 125 ? -11.546 -5.629 0.653 1.00 93.50 125 LYS A N 1
ATOM 979 C CA . LYS A 1 125 ? -11.527 -7.098 0.790 1.00 93.50 125 LYS A CA 1
ATOM 980 C C . LYS A 1 125 ? -11.589 -7.560 2.246 1.00 93.50 125 LYS A C 1
ATOM 982 O O . LYS A 1 125 ? -12.122 -8.637 2.492 1.00 93.50 125 LYS A O 1
ATOM 987 N N . HIS A 1 126 ? -11.097 -6.743 3.175 1.00 91.81 126 HIS A N 1
ATOM 988 C CA . HIS A 1 126 ? -11.172 -6.964 4.626 1.00 91.81 126 HIS A CA 1
ATOM 989 C C . HIS A 1 126 ? -12.382 -6.289 5.276 1.00 91.81 126 HIS A C 1
ATOM 991 O O . HIS A 1 126 ? -12.378 -5.997 6.468 1.00 91.81 126 HIS A O 1
ATOM 997 N N . GLU A 1 127 ? -13.419 -5.994 4.489 1.00 93.56 127 GLU A N 1
ATOM 998 C CA . GLU A 1 127 ? -14.679 -5.411 4.96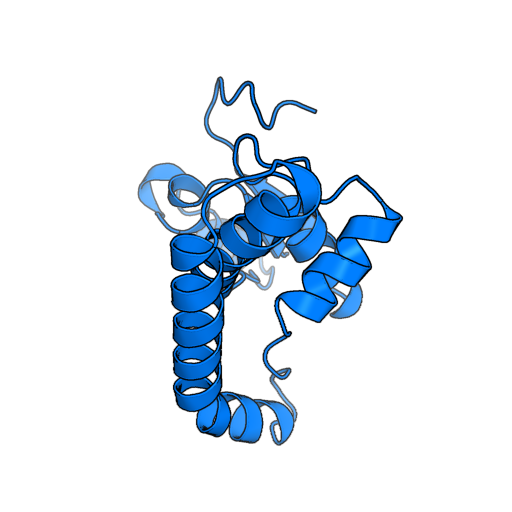4 1.00 93.56 127 GLU A CA 1
ATOM 999 C C . GLU A 1 127 ? -14.525 -4.016 5.615 1.00 93.56 127 GLU A C 1
ATOM 1001 O O . GLU A 1 127 ? -15.431 -3.515 6.290 1.00 93.56 127 GLU A O 1
ATOM 1006 N N . VAL A 1 128 ? -13.414 -3.316 5.348 1.00 96.38 128 VAL A N 1
ATOM 1007 C CA . VAL A 1 128 ? -13.184 -1.931 5.778 1.00 96.38 128 VAL A CA 1
ATOM 1008 C C . VAL A 1 128 ? -13.803 -0.971 4.760 1.00 96.38 128 VAL A C 1
ATOM 1010 O O . VAL A 1 128 ? -13.144 -0.395 3.899 1.00 96.38 128 VAL A O 1
ATOM 1013 N N . ASN A 1 129 ? -15.117 -0.789 4.878 1.00 94.81 129 ASN A N 1
ATOM 1014 C CA . ASN A 1 129 ? -15.926 -0.072 3.882 1.00 94.81 129 ASN A CA 1
ATOM 1015 C C . ASN A 1 129 ? -15.818 1.463 3.925 1.00 94.81 129 ASN A C 1
ATOM 1017 O O . ASN A 1 129 ? -16.210 2.138 2.977 1.00 94.81 129 ASN A O 1
ATOM 1021 N N . ASN A 1 130 ? -15.309 2.029 5.021 1.00 96.44 130 ASN A N 1
ATOM 1022 C CA . ASN A 1 130 ? -15.099 3.470 5.163 1.00 96.44 130 ASN A CA 1
ATOM 1023 C C . ASN A 1 130 ? -13.608 3.762 5.047 1.00 96.44 130 ASN A C 1
ATOM 1025 O O . ASN A 1 130 ? -12.844 3.270 5.878 1.00 96.44 130 ASN A O 1
ATOM 1029 N N . ILE A 1 131 ? -13.209 4.561 4.059 1.00 96.56 131 ILE A N 1
ATOM 1030 C CA . ILE A 1 131 ? -11.804 4.868 3.776 1.00 96.56 131 ILE A CA 1
ATOM 1031 C C . ILE A 1 131 ? -11.612 6.382 3.741 1.00 96.56 131 ILE 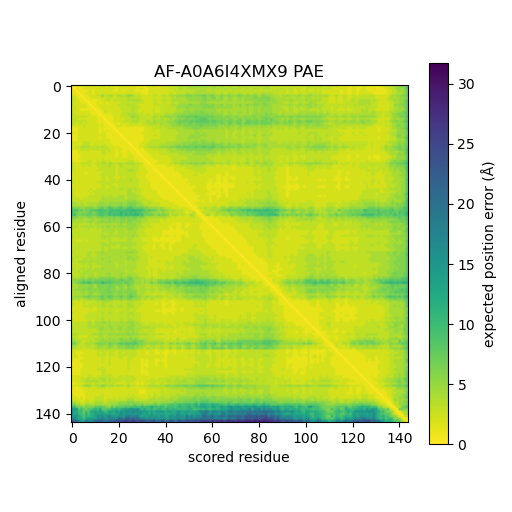A C 1
ATOM 1033 O O . ILE A 1 131 ? -12.292 7.085 2.995 1.00 96.56 131 ILE A O 1
ATOM 1037 N N . VAL A 1 132 ? -10.658 6.874 4.526 1.00 95.06 132 VAL A N 1
ATOM 1038 C CA . VAL A 1 132 ? -10.173 8.249 4.468 1.00 95.06 132 VAL A CA 1
ATOM 1039 C C . VAL A 1 132 ? -8.888 8.274 3.649 1.00 95.06 132 VAL A C 1
ATOM 1041 O O . VAL A 1 132 ? -7.917 7.595 3.980 1.00 95.06 132 VAL A O 1
ATOM 1044 N N . CYS A 1 133 ? -8.885 9.069 2.580 1.00 92.50 133 CYS A N 1
ATOM 1045 C CA . CYS A 1 133 ? -7.699 9.323 1.771 1.00 92.50 133 CYS A CA 1
ATOM 1046 C C . CYS A 1 133 ? -7.032 10.629 2.219 1.00 92.50 133 CYS A C 1
ATOM 1048 O O . CYS A 1 133 ? -7.584 11.713 2.035 1.00 92.50 133 CYS A O 1
ATOM 1050 N N . MET A 1 134 ? -5.846 10.513 2.808 1.00 90.56 134 MET A N 1
ATOM 1051 C CA . MET A 1 134 ? -5.071 11.613 3.365 1.00 90.56 134 MET A CA 1
ATOM 1052 C C . MET A 1 134 ? -4.055 12.127 2.348 1.00 90.56 134 MET A C 1
ATOM 1054 O O . MET A 1 134 ? -3.117 11.427 1.975 1.00 90.56 134 MET A O 1
ATOM 1058 N N . GLN A 1 135 ? -4.230 13.368 1.904 1.00 88.38 135 GLN A N 1
ATOM 1059 C CA . GLN A 1 135 ? -3.364 13.990 0.905 1.00 88.38 135 GLN A CA 1
ATOM 1060 C C . GLN A 1 135 ? -2.926 15.378 1.372 1.00 88.38 135 GLN A C 1
ATOM 1062 O O . GLN A 1 135 ? -3.749 16.126 1.912 1.00 88.38 135 GLN A O 1
ATOM 1067 N N . PRO A 1 136 ? -1.658 15.765 1.157 1.00 86.00 136 PRO A N 1
ATOM 1068 C CA . PRO A 1 136 ? -1.244 17.130 1.404 1.00 86.00 136 PRO A CA 1
ATOM 1069 C C . PRO A 1 136 ? -1.909 18.064 0.389 1.00 86.00 136 PRO A C 1
ATOM 1071 O O . PRO A 1 136 ? -2.110 17.724 -0.782 1.00 86.00 136 PRO A O 1
ATOM 1074 N N . PHE A 1 137 ? -2.227 19.277 0.836 1.00 81.81 137 PHE A N 1
ATOM 1075 C CA . PHE A 1 137 ? -2.786 20.295 -0.043 1.00 81.81 137 PHE A CA 1
ATOM 1076 C C . PHE A 1 137 ? -1.814 20.600 -1.193 1.00 81.81 137 PHE A C 1
ATOM 1078 O O . PHE A 1 137 ? -0.649 20.923 -0.965 1.00 81.81 137 PHE A O 1
ATOM 1085 N N . GLY A 1 138 ? -2.301 20.505 -2.433 1.00 75.69 138 GLY A N 1
ATOM 1086 C CA . GLY A 1 138 ? -1.492 20.752 -3.628 1.00 75.69 138 GLY A CA 1
ATOM 1087 C C . GLY A 1 138 ? -0.721 19.538 -4.160 1.00 75.69 138 GLY A C 1
ATOM 1088 O O . GLY A 1 138 ? 0.117 19.712 -5.045 1.00 75.69 138 GLY A O 1
ATOM 1089 N N . CYS A 1 139 ? -1.005 18.317 -3.688 1.00 75.62 139 CYS A N 1
ATOM 1090 C CA . CYS A 1 139 ? -0.489 17.085 -4.294 1.00 75.62 139 CYS A CA 1
ATOM 1091 C C . CYS A 1 139 ? -1.115 16.836 -5.684 1.00 75.62 139 CYS A C 1
ATOM 1093 O O . CYS A 1 139 ? -2.010 16.013 -5.848 1.00 75.62 139 CYS A O 1
ATOM 1095 N N . LEU A 1 140 ? -0.644 17.562 -6.705 1.00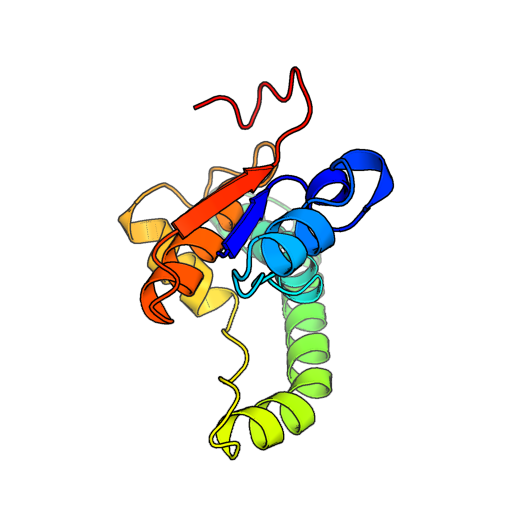 67.88 140 LEU A N 1
ATOM 1096 C CA . LEU A 1 140 ? -1.125 17.462 -8.093 1.00 67.88 140 LEU A CA 1
ATOM 1097 C C . LEU A 1 140 ? -1.128 16.031 -8.669 1.00 67.88 140 LEU A C 1
ATOM 1099 O O . LEU A 1 140 ? -2.066 15.710 -9.390 1.00 67.88 140 LEU A O 1
ATOM 1103 N N . PRO A 1 141 ? -0.139 15.164 -8.373 1.00 62.59 141 PRO A N 1
ATOM 1104 C CA . PRO A 1 141 ? -0.148 13.774 -8.824 1.00 62.59 141 PRO A CA 1
ATOM 1105 C C . PRO A 1 141 ? -1.330 12.927 -8.367 1.00 62.59 141 PRO A C 1
ATOM 1107 O O . PRO A 1 141 ? -1.671 11.967 -9.050 1.00 62.59 141 PRO A O 1
ATOM 1110 N N . ASN A 1 142 ? -1.892 13.256 -7.203 1.00 59.25 142 ASN A N 1
ATOM 1111 C CA . ASN A 1 142 ? -2.929 12.468 -6.546 1.00 59.25 142 ASN A CA 1
ATOM 1112 C C . ASN A 1 142 ? -4.267 13.220 -6.449 1.00 59.25 142 ASN A C 1
ATOM 1114 O O . ASN A 1 142 ? -5.212 12.738 -5.829 1.00 59.25 142 ASN A O 1
ATOM 1118 N N . HIS A 1 143 ? -4.357 14.400 -7.076 1.00 55.47 143 HIS A N 1
ATOM 1119 C CA . HIS A 1 143 ? -5.633 15.034 -7.382 1.00 55.47 143 HIS A CA 1
ATOM 1120 C C . HIS A 1 143 ? -6.317 14.233 -8.495 1.00 55.47 143 HIS A C 1
ATOM 1122 O O . HIS A 1 143 ? -5.921 14.307 -9.659 1.00 55.47 143 HIS A O 1
ATOM 1128 N N . ILE A 1 144 ? -7.316 13.450 -8.094 1.00 47.25 144 ILE A N 1
ATOM 1129 C CA . ILE A 1 144 ? -8.299 12.800 -8.967 1.00 47.25 144 ILE A CA 1
ATOM 1130 C C . ILE A 1 144 ? -9.331 13.840 -9.406 1.00 47.25 144 ILE A C 1
ATOM 1132 O O . ILE A 1 144 ? -9.785 14.611 -8.528 1.00 47.25 144 ILE A O 1
#

pLDDT: mean 92.86, std 7.52, range [47.25, 97.94]

Radius of gyration: 15.96 Å; Cα contacts (8 Å, |Δi|>4): 163; chains: 1; bounding box: 36×39×41 Å

Secondary structure (DSSP, 8-state):
-EEEE-HHHHH-HHHHTSHHHHHHHTTPPPB---HHHHHHHHHHHHHHHHHHH---HHHHHHHHHHHHHHHHHHHHHHHHHTT-SS-PPPPPHHHHHHHHTTTS-TT--STTHHHHHHHHHHHHHTT---EEEE--TT-GGG--

Mean predicted aligned error: 3.8 Å

Organism: Enterococcus gallinarum (NCBI:txid1353)

Sequence (144 aa):
VGVVGEILVKYSPTANNDIVRLLEEEGAEAVVPDIVGFMNYSLYNQIWKYENMGMSKQSKRLAEFAIKIIELVEKPMDKALRKSVRFDGIHSIYDMAADASKILSIGNHTGEGWFLTAEMIELLKHEVNNIVCMQPFGCLPNHI

Nearest PDB structures (foldseek):
  2vog-assembly1_A  TM=2.791E-01  e=2.474E+00  Mus musculus

InterPro domains:
  IPR051805 Dehydratase Activator and Reductase Protein [PTHR32329] (1-144)